Protein AF-A0A444YA81-F1 (afdb_monomer)

Organism: Arachis hypogaea (NCBI:txid3818)

Nearest PDB structures (foldseek):
  1p6v-assembly2_C  TM=4.117E-01  e=4.181E+00  Aquifex aeolicus

Secondary structure (DSSP, 8-state):
----PEEE------------------TT--HHHHHH---SSHHHHHHHHHHHHHHTT-EEEEEEEEE-TTS-EEEEEEEEE-

Mean predicted aligned error: 10.9 Å

Solvent-accessible surface area (backbone atoms only — not comparable to full-atom values): 5485 Å² total; per-residue (Å²): 134,87,81,73,62,48,81,45,86,72,90,77,81,77,80,79,82,74,82,77,78,74,82,74,88,60,100,75,76,50,73,67,56,67,73,66,64,83,65,96,45,74,64,59,47,49,53,51,55,46,52,51,30,53,77,72,73,40,45,67,38,85,71,42,41,30,22,38,91,87,69,48,78,76,45,77,40,72,42,84,40,131

Foldseek 3Di:
DDFDWDWDFDPDDDPPPPPPPDPPPDPDQDPVNLVPDDDPDPVVNVVVVQNVQVVVPWGKDWGIWIGTPVRHTPDTDIDTDD

Radius of gyration: 14.45 Å; Cα contacts (8 Å, |Δi|>4): 77; chains: 1; bounding box: 33×29×34 Å

pLDDT: mean 74.51, std 18.69, range [33.09, 93.5]

Structure (mmCIF, N/CA/C/O backbone):
data_AF-A0A444YA81-F1
#
_entry.id   AF-A0A444YA81-F1
#
loop_
_atom_site.group_PDB
_atom_site.id
_atom_site.type_symbol
_atom_site.label_atom_id
_atom_site.label_alt_id
_atom_site.label_comp_id
_atom_site.label_asym_id
_atom_site.label_entity_id
_atom_site.label_seq_id
_atom_site.pdbx_PDB_ins_code
_atom_site.Cartn_x
_atom_site.Cartn_y
_atom_site.Cartn_z
_atom_site.occupancy
_atom_site.B_iso_or_equiv
_atom_site.auth_seq_id
_atom_site.auth_comp_id
_atom_site.auth_asym_id
_atom_site.auth_atom_id
_atom_site.pdbx_PDB_model_num
ATOM 1 N N . MET A 1 1 ? -14.465 -17.762 16.034 1.00 33.09 1 MET A N 1
ATOM 2 C CA . MET A 1 1 ? -14.882 -16.345 16.116 1.00 33.09 1 MET A CA 1
ATOM 3 C C . MET A 1 1 ? -14.719 -15.747 14.726 1.00 33.09 1 MET A C 1
ATOM 5 O O . MET A 1 1 ? -13.602 -15.750 14.225 1.00 33.09 1 MET A O 1
ATOM 9 N N . ARG A 1 2 ? -15.811 -15.375 14.048 1.00 37.69 2 ARG A N 1
ATOM 10 C CA . ARG A 1 2 ? -15.746 -14.662 12.761 1.00 37.69 2 ARG A CA 1
ATOM 11 C C . ARG A 1 2 ? -15.529 -13.189 13.089 1.00 37.69 2 ARG A C 1
ATOM 13 O O . ARG A 1 2 ? -16.335 -12.615 13.807 1.00 37.69 2 ARG A O 1
ATOM 20 N N . ILE A 1 3 ? -14.401 -12.636 12.664 1.00 46.12 3 ILE A N 1
ATOM 21 C CA . ILE A 1 3 ? -14.060 -11.233 12.893 1.00 46.12 3 ILE A CA 1
ATOM 22 C C . ILE A 1 3 ? -14.739 -10.463 11.762 1.00 46.12 3 ILE A C 1
ATOM 24 O O . ILE A 1 3 ? -14.313 -10.567 10.612 1.00 46.12 3 ILE A O 1
ATOM 28 N N . GLU A 1 4 ? -15.844 -9.785 12.060 1.00 48.09 4 GLU A N 1
ATOM 29 C CA . GLU A 1 4 ? -16.508 -8.912 11.094 1.00 48.09 4 GLU A CA 1
ATOM 30 C C . GLU A 1 4 ? -15.670 -7.640 10.977 1.00 48.09 4 GLU A C 1
ATOM 32 O O . GLU A 1 4 ? -15.450 -6.923 11.951 1.00 48.09 4 GLU A O 1
ATOM 37 N N . ALA A 1 5 ? -15.079 -7.443 9.804 1.00 49.69 5 ALA A N 1
ATOM 38 C CA . ALA A 1 5 ? -14.277 -6.273 9.513 1.00 49.69 5 ALA A CA 1
ATOM 39 C C . ALA A 1 5 ? -15.207 -5.179 8.974 1.00 49.69 5 ALA A C 1
ATOM 41 O O . ALA A 1 5 ? -15.979 -5.422 8.046 1.00 49.69 5 ALA A O 1
ATOM 42 N N . GLU A 1 6 ? -15.157 -3.996 9.571 1.00 57.97 6 GLU A N 1
ATOM 43 C CA . GLU A 1 6 ? -16.009 -2.862 9.227 1.00 57.97 6 GLU A CA 1
ATOM 44 C C . GLU A 1 6 ? -15.416 -2.141 8.001 1.00 57.97 6 GLU A C 1
ATOM 46 O O . GLU A 1 6 ? -14.212 -1.858 7.934 1.00 57.97 6 GLU A O 1
ATOM 51 N N . GLU A 1 7 ? -16.244 -1.884 6.981 1.00 48.16 7 GLU A N 1
ATOM 52 C CA . GLU A 1 7 ? -15.823 -1.158 5.777 1.00 48.16 7 GLU A CA 1
ATOM 53 C C . GLU A 1 7 ? -15.894 0.358 6.024 1.00 48.16 7 GLU A C 1
ATOM 55 O O . GLU A 1 7 ? -16.973 0.906 6.245 1.00 48.16 7 GLU A O 1
ATOM 60 N N . TYR A 1 8 ? -14.751 1.051 5.946 1.00 55.16 8 TYR A N 1
ATOM 61 C CA . TYR A 1 8 ? -14.677 2.512 6.045 1.00 55.16 8 TYR A CA 1
ATOM 62 C C . TYR A 1 8 ? -14.255 3.120 4.700 1.00 55.16 8 TYR A C 1
ATOM 64 O O . TYR A 1 8 ? -13.149 2.891 4.199 1.00 55.16 8 TYR A O 1
ATOM 72 N N . PHE A 1 9 ? -15.135 3.929 4.110 1.00 49.62 9 PHE A N 1
ATOM 73 C CA . PHE A 1 9 ? -14.889 4.651 2.860 1.00 49.62 9 PHE A CA 1
ATOM 74 C C . PHE A 1 9 ? -14.303 6.035 3.163 1.00 49.62 9 PHE A C 1
ATOM 76 O O . PHE A 1 9 ? -14.996 7.040 3.072 1.00 49.62 9 PHE A O 1
ATOM 83 N N . GLY A 1 10 ? -13.035 6.082 3.573 1.00 48.47 10 GLY A N 1
ATOM 84 C CA . GLY A 1 10 ? -12.300 7.339 3.735 1.00 48.47 10 GLY A CA 1
ATOM 85 C C . GLY A 1 10 ? -11.537 7.723 2.468 1.00 48.47 10 GLY A C 1
ATOM 86 O O . GLY A 1 10 ? -10.803 6.901 1.914 1.00 48.47 10 GLY A O 1
ATOM 87 N N . ASP A 1 11 ? -11.664 8.973 2.045 1.00 41.59 11 ASP A N 1
ATOM 88 C CA . ASP A 1 11 ? -10.835 9.653 1.053 1.00 41.59 11 ASP A CA 1
ATOM 89 C C . ASP A 1 11 ? -9.489 10.054 1.677 1.00 41.59 11 ASP A C 1
ATOM 91 O O . ASP A 1 11 ? -9.241 11.192 2.055 1.00 41.59 11 ASP A O 1
ATOM 95 N N . TYR A 1 12 ? -8.592 9.077 1.835 1.00 51.97 12 TYR A N 1
ATOM 96 C CA . TYR A 1 12 ? -7.229 9.365 2.279 1.00 51.97 12 TYR A CA 1
ATOM 97 C C . TYR A 1 12 ? -6.374 9.829 1.096 1.00 51.97 12 TYR A C 1
ATOM 99 O O . TYR A 1 12 ? -5.943 9.019 0.268 1.00 51.97 12 TYR A O 1
ATOM 107 N N . GLU A 1 13 ? -6.123 11.132 1.036 1.00 49.19 13 GLU A N 1
ATOM 108 C CA . GLU A 1 13 ? -5.180 11.751 0.112 1.00 49.19 13 GLU A CA 1
ATOM 109 C C . GLU A 1 13 ? -3.747 11.498 0.613 1.00 49.19 13 GLU A C 1
ATOM 111 O O . GLU A 1 13 ? -3.256 12.137 1.544 1.00 49.19 13 GLU A O 1
ATOM 116 N N . SER A 1 14 ? -3.080 10.494 0.039 1.00 53.75 14 SER A N 1
ATOM 117 C CA . SER A 1 14 ? -1.661 10.251 0.305 1.00 53.75 14 SER A CA 1
ATOM 118 C C . SER A 1 14 ? -0.839 11.388 -0.298 1.00 53.75 14 SER A C 1
ATOM 120 O O . SER A 1 14 ? -0.799 11.539 -1.517 1.00 53.75 14 SER A O 1
ATOM 122 N N . LYS A 1 15 ? -0.160 12.157 0.554 1.00 47.38 15 LYS A N 1
ATOM 123 C CA . LYS A 1 15 ? 0.929 13.039 0.133 1.00 47.38 15 LYS A CA 1
ATOM 124 C C . LYS A 1 15 ? 2.113 12.146 -0.227 1.00 47.38 15 LYS A C 1
ATOM 126 O O . LYS A 1 15 ? 2.781 11.650 0.664 1.00 47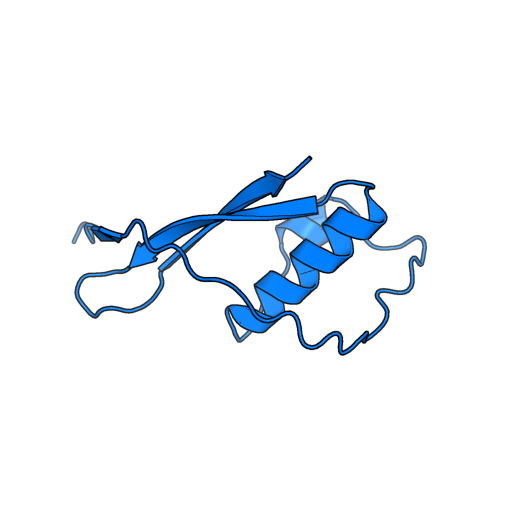.38 15 LYS A O 1
ATOM 131 N N . ASP A 1 16 ? 2.280 11.872 -1.516 1.00 52.97 16 ASP A N 1
ATOM 132 C CA . ASP A 1 16 ? 3.442 11.168 -2.066 1.00 52.97 16 ASP A CA 1
ATOM 133 C C . ASP A 1 16 ? 4.627 12.145 -2.009 1.00 52.97 16 ASP A C 1
ATOM 135 O O . ASP A 1 16 ? 4.767 13.023 -2.856 1.00 52.97 16 ASP A O 1
ATOM 139 N N . ASP A 1 17 ? 5.444 12.054 -0.965 1.00 50.88 17 ASP A N 1
ATOM 140 C CA . ASP A 1 17 ? 6.626 12.891 -0.719 1.00 50.88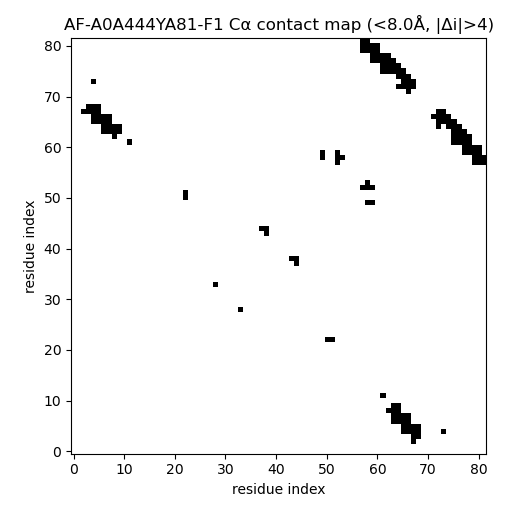 17 ASP A CA 1
ATOM 141 C C . ASP A 1 17 ? 7.847 12.491 -1.569 1.00 50.88 17 ASP A C 1
ATOM 143 O O . ASP A 1 17 ? 8.947 13.013 -1.395 1.00 50.88 17 ASP A O 1
ATOM 147 N N . GLY A 1 18 ? 7.639 11.641 -2.579 1.00 50.56 18 GLY A N 1
ATOM 148 C CA . GLY A 1 18 ? 8.550 11.502 -3.712 1.00 50.56 18 GLY A CA 1
ATOM 149 C C . GLY A 1 18 ? 9.936 10.954 -3.374 1.00 50.56 18 GLY A C 1
ATOM 150 O O . GLY A 1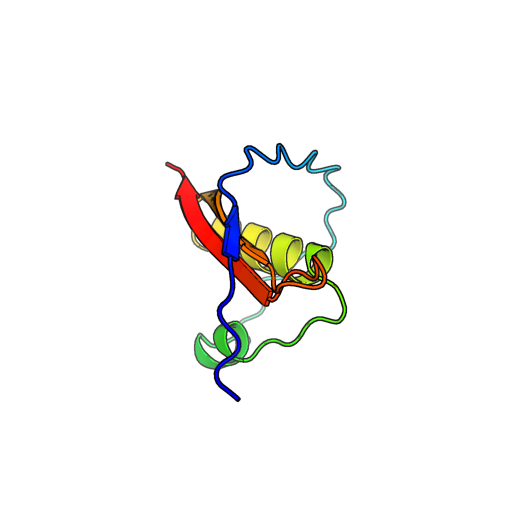 18 ? 10.849 11.127 -4.183 1.00 50.56 18 GLY A O 1
ATOM 151 N N . HIS A 1 19 ? 10.126 10.293 -2.225 1.00 47.28 19 HIS A N 1
ATOM 152 C CA . HIS A 1 19 ? 11.395 9.631 -1.943 1.00 47.28 19 HIS A CA 1
ATOM 153 C C . HIS A 1 19 ? 11.528 8.380 -2.822 1.00 47.28 19 HIS A C 1
ATOM 155 O O . HIS A 1 19 ? 10.884 7.353 -2.610 1.00 47.28 19 HIS A O 1
ATOM 161 N N . ASN A 1 20 ? 12.302 8.534 -3.894 1.00 52.03 20 ASN A N 1
ATOM 162 C CA . ASN A 1 20 ? 12.531 7.532 -4.920 1.00 52.03 20 ASN A CA 1
ATOM 163 C C . ASN A 1 20 ? 13.669 6.612 -4.474 1.00 52.03 20 ASN A C 1
ATOM 165 O O . ASN A 1 20 ? 14.837 6.874 -4.749 1.00 52.03 20 ASN A O 1
ATOM 169 N N . GLU A 1 21 ? 13.319 5.539 -3.777 1.00 52.00 21 GLU A N 1
ATOM 170 C CA . GLU A 1 21 ? 14.217 4.399 -3.619 1.00 52.00 21 GLU A CA 1
ATOM 171 C C . GLU A 1 21 ? 13.928 3.488 -4.807 1.00 52.00 21 GLU A C 1
ATOM 173 O O . GLU A 1 21 ? 12.919 2.780 -4.850 1.00 52.00 21 GLU A O 1
ATOM 178 N N . GLY A 1 22 ? 14.733 3.687 -5.853 1.00 44.62 22 GLY A N 1
ATOM 179 C CA . GLY A 1 22 ? 14.532 3.133 -7.180 1.00 44.62 22 GLY A CA 1
ATOM 180 C C . GLY A 1 22 ? 14.263 1.637 -7.129 1.00 44.62 22 GLY A C 1
ATOM 181 O O . GLY A 1 22 ? 15.100 0.850 -6.697 1.00 44.62 22 GLY A O 1
ATOM 182 N N . PHE A 1 23 ? 13.091 1.239 -7.615 1.00 51.91 23 PHE A N 1
ATOM 183 C CA . PHE A 1 23 ? 12.873 -0.136 -8.023 1.00 51.91 23 PHE A CA 1
ATOM 184 C C . PHE A 1 23 ? 13.631 -0.309 -9.339 1.00 51.91 23 PHE A C 1
ATOM 186 O O . PHE A 1 23 ? 13.092 -0.038 -10.415 1.00 51.91 23 PHE A O 1
ATOM 193 N N . GLU A 1 24 ? 14.920 -0.635 -9.238 1.00 54.03 24 GLU A N 1
ATOM 194 C CA . GLU A 1 24 ? 15.728 -0.998 -10.393 1.00 54.03 24 GLU A CA 1
ATOM 195 C C . GLU A 1 24 ? 15.040 -2.183 -11.066 1.00 54.03 24 GLU A C 1
ATOM 197 O O . GLU A 1 24 ? 14.839 -3.248 -10.481 1.00 54.03 24 GLU A O 1
ATOM 202 N N . SER A 1 25 ? 14.580 -1.945 -12.290 1.00 55.47 25 SER A N 1
ATOM 203 C CA . SER A 1 25 ? 14.031 -2.958 -13.171 1.00 55.47 25 SER A CA 1
ATOM 204 C C . SER A 1 25 ? 15.169 -3.867 -13.619 1.00 55.47 25 SER A C 1
ATOM 206 O O . SER A 1 25 ? 15.666 -3.730 -14.734 1.00 55.47 25 SER A O 1
ATOM 208 N N . ASP A 1 26 ? 15.602 -4.744 -12.723 1.00 48.59 26 ASP A N 1
ATOM 209 C CA . ASP A 1 26 ? 16.424 -5.888 -13.069 1.00 48.59 26 ASP A CA 1
ATOM 210 C C . ASP A 1 26 ? 15.494 -7.049 -13.439 1.00 48.59 26 ASP A C 1
ATOM 212 O O . ASP A 1 26 ? 14.405 -7.214 -12.873 1.00 48.59 26 ASP A O 1
ATOM 216 N N . GLU A 1 27 ? 15.884 -7.818 -14.447 1.00 57.62 27 GLU A N 1
ATOM 217 C CA . GLU A 1 27 ? 15.191 -9.016 -14.919 1.00 57.62 27 GLU A CA 1
ATOM 218 C C . GLU A 1 27 ? 15.136 -10.081 -13.802 1.00 57.62 27 GLU A C 1
ATOM 220 O O . GLU A 1 27 ? 15.903 -11.036 -13.809 1.00 57.62 27 GLU A O 1
ATOM 225 N N . GLY A 1 28 ? 14.259 -9.932 -12.802 1.00 56.28 28 GLY A N 1
ATOM 226 C CA . GLY A 1 28 ? 14.315 -10.826 -11.638 1.00 56.28 28 GLY A CA 1
ATOM 227 C C . GLY A 1 28 ? 13.075 -10.938 -10.760 1.00 56.28 28 GLY A C 1
ATOM 228 O O . GLY A 1 28 ? 12.989 -11.893 -9.998 1.00 56.28 28 GLY A O 1
ATOM 229 N N . VAL A 1 29 ? 12.099 -10.028 -10.856 1.00 65.38 29 VAL A N 1
ATOM 230 C CA . VAL A 1 29 ? 10.889 -10.101 -10.016 1.00 65.38 29 VAL A CA 1
ATOM 231 C C . VAL A 1 29 ? 9.720 -10.630 -10.842 1.00 65.38 29 VAL A C 1
ATOM 233 O O . VAL A 1 29 ? 9.096 -9.904 -11.623 1.00 65.38 29 VAL A O 1
ATOM 236 N N . GLY A 1 30 ? 9.443 -11.924 -10.685 1.00 74.75 30 GLY A N 1
ATOM 237 C CA . GLY A 1 30 ? 8.305 -12.585 -11.302 1.00 74.75 30 GLY A CA 1
ATOM 238 C C . GLY A 1 30 ? 6.972 -12.118 -10.701 1.00 74.75 30 GLY A C 1
ATOM 239 O O . GLY A 1 30 ? 6.930 -11.531 -9.618 1.00 74.75 30 GLY A O 1
ATOM 240 N N . PRO A 1 31 ? 5.840 -12.373 -11.378 1.00 76.88 31 PRO A N 1
ATOM 241 C CA . PRO A 1 31 ? 4.519 -12.032 -10.851 1.00 76.88 31 PRO A CA 1
ATOM 242 C C . PRO A 1 31 ? 4.233 -12.702 -9.498 1.00 76.88 31 PRO A C 1
ATOM 244 O O . PRO A 1 31 ? 3.577 -12.097 -8.653 1.00 76.88 31 PRO A O 1
ATOM 247 N N . ASP A 1 32 ? 4.753 -13.908 -9.266 1.00 83.88 32 ASP A N 1
ATOM 248 C CA . ASP A 1 32 ? 4.615 -14.609 -7.988 1.00 83.88 32 ASP A CA 1
ATOM 249 C C . ASP A 1 32 ? 5.368 -13.906 -6.848 1.00 83.88 32 ASP A C 1
ATOM 251 O O . ASP A 1 32 ? 4.825 -13.778 -5.749 1.00 83.88 32 ASP A O 1
ATOM 255 N N . ASP A 1 33 ? 6.559 -13.365 -7.120 1.00 84.06 33 ASP A N 1
ATOM 256 C CA . ASP A 1 33 ? 7.353 -12.620 -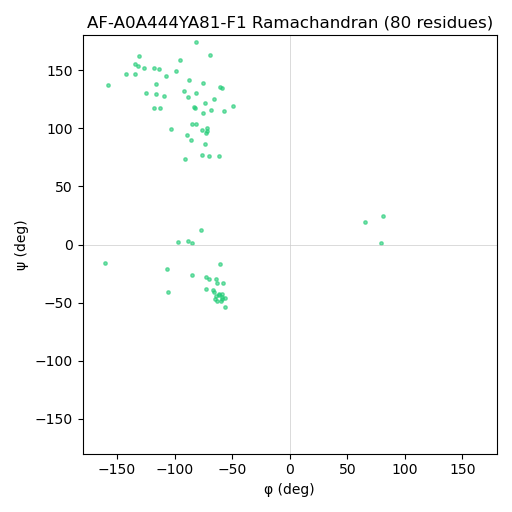6.136 1.00 84.06 33 ASP A CA 1
ATOM 257 C C . ASP A 1 33 ? 6.642 -11.325 -5.722 1.00 84.06 33 ASP A C 1
ATOM 259 O O . ASP A 1 33 ? 6.563 -10.991 -4.538 1.00 84.06 33 ASP A O 1
ATOM 263 N N . VAL A 1 34 ? 6.037 -10.629 -6.693 1.00 85.62 34 VAL A N 1
ATOM 264 C CA . VAL A 1 34 ? 5.216 -9.433 -6.441 1.00 85.62 34 VAL A CA 1
ATOM 265 C C . VAL A 1 34 ? 4.012 -9.770 -5.558 1.00 85.62 34 VAL A C 1
ATOM 267 O O . VAL A 1 34 ? 3.698 -9.013 -4.642 1.00 85.62 34 VAL A O 1
ATOM 270 N N . LEU A 1 35 ? 3.336 -10.896 -5.810 1.00 85.06 35 LEU A N 1
ATOM 271 C CA . LEU A 1 35 ? 2.128 -11.295 -5.078 1.00 85.06 35 LEU A CA 1
ATOM 272 C C . LEU A 1 35 ? 2.409 -11.781 -3.649 1.00 85.06 35 LEU A C 1
ATOM 274 O O . LEU A 1 35 ? 1.531 -11.669 -2.791 1.00 85.06 35 LEU A O 1
ATOM 278 N N . GLN A 1 36 ? 3.595 -12.335 -3.389 1.00 87.81 36 GLN A N 1
ATOM 279 C CA . GLN A 1 36 ? 3.965 -12.892 -2.083 1.00 87.81 36 GLN A CA 1
ATOM 280 C C . GLN A 1 36 ? 4.780 -11.934 -1.204 1.00 87.81 36 GLN A C 1
ATOM 282 O O . GLN A 1 36 ? 5.156 -12.305 -0.087 1.00 87.81 36 GLN A O 1
ATOM 287 N N . MET A 1 37 ? 5.024 -10.706 -1.670 1.00 89.38 37 MET A N 1
ATOM 288 C CA . MET A 1 37 ? 5.795 -9.708 -0.936 1.00 89.38 37 MET A CA 1
ATOM 289 C C . MET A 1 37 ? 5.158 -9.392 0.427 1.00 89.38 37 MET A C 1
ATOM 291 O O . MET A 1 37 ? 3.944 -9.197 0.548 1.00 89.38 37 MET A O 1
ATOM 295 N N . LYS A 1 38 ? 5.991 -9.340 1.470 1.00 92.19 38 LYS A N 1
ATOM 296 C CA . LYS A 1 38 ? 5.588 -9.027 2.847 1.00 92.19 38 LYS A CA 1
ATOM 297 C C . LYS A 1 38 ? 6.249 -7.730 3.282 1.00 92.19 38 LYS A C 1
ATOM 299 O O . LYS A 1 38 ? 7.433 -7.538 3.043 1.00 92.19 38 LYS A O 1
ATOM 304 N N . PHE A 1 39 ? 5.483 -6.892 3.966 1.00 90.38 39 PHE A N 1
ATOM 305 C CA . PHE A 1 39 ? 5.911 -5.573 4.420 1.00 90.38 39 PHE A CA 1
ATOM 306 C C . PHE A 1 39 ? 5.664 -5.439 5.914 1.00 90.38 39 PHE A C 1
ATOM 308 O O . PHE A 1 39 ? 4.740 -6.055 6.455 1.00 90.38 39 PHE A O 1
ATOM 315 N N . ASN A 1 40 ? 6.465 -4.610 6.573 1.00 90.00 40 ASN A N 1
ATOM 316 C CA . ASN A 1 40 ? 6.312 -4.354 8.002 1.00 90.00 40 ASN A CA 1
ATOM 317 C C . ASN A 1 40 ? 5.279 -3.258 8.267 1.00 90.00 40 ASN A C 1
ATOM 319 O O . ASN A 1 40 ? 4.662 -3.235 9.333 1.00 90.00 40 ASN A O 1
ATOM 323 N N . THR A 1 41 ? 5.071 -2.359 7.299 1.00 89.06 41 THR A N 1
ATOM 324 C CA . THR A 1 41 ? 4.124 -1.247 7.422 1.00 89.06 41 THR A CA 1
ATOM 325 C C . THR A 1 41 ? 3.201 -1.129 6.203 1.00 89.06 41 THR A C 1
ATOM 327 O O . THR A 1 41 ? 3.568 -1.525 5.094 1.00 89.06 41 THR A O 1
ATOM 330 N N . PRO A 1 42 ? 1.989 -0.564 6.367 1.00 86.44 42 PRO A N 1
ATOM 331 C CA . PRO A 1 42 ? 1.099 -0.316 5.235 1.00 86.44 42 PRO A CA 1
ATOM 332 C C . PRO A 1 42 ? 1.649 0.696 4.219 1.00 86.44 42 PRO A C 1
AT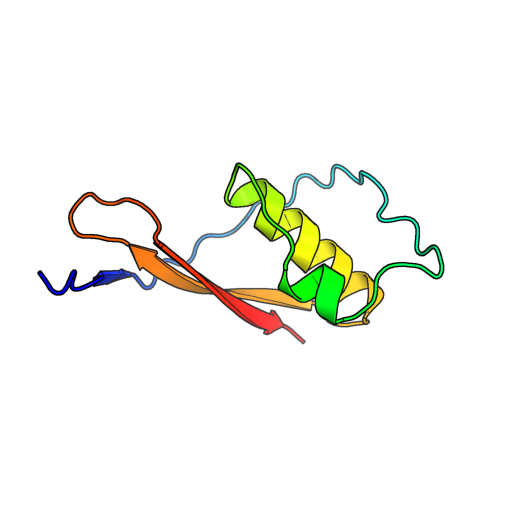OM 334 O O . PRO A 1 42 ? 1.309 0.604 3.039 1.00 86.44 42 PRO A O 1
ATOM 337 N N . ASP A 1 43 ? 2.468 1.652 4.662 1.00 88.75 43 ASP A N 1
ATOM 338 C CA . ASP A 1 43 ? 3.053 2.683 3.798 1.00 88.75 43 ASP A CA 1
ATOM 339 C C . ASP A 1 43 ? 4.147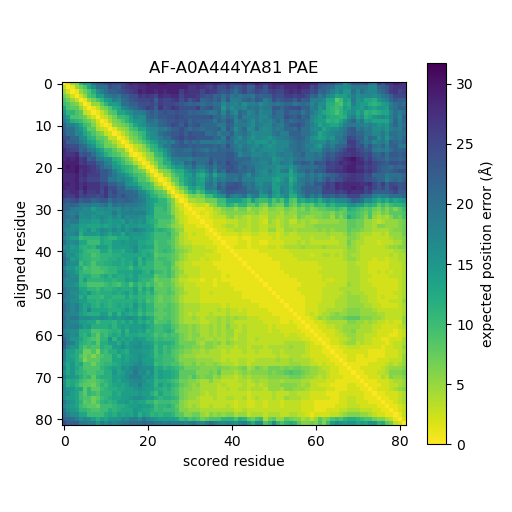 2.104 2.893 1.00 88.75 43 ASP A C 1
ATOM 341 O O . ASP A 1 43 ? 4.182 2.403 1.701 1.00 88.75 43 ASP A O 1
ATOM 345 N N . GLU A 1 44 ? 4.957 1.179 3.417 1.00 90.19 44 GLU A N 1
ATOM 346 C CA . GLU A 1 44 ? 5.937 0.408 2.641 1.00 90.19 44 GLU A CA 1
ATOM 347 C C . GLU A 1 44 ? 5.251 -0.402 1.527 1.00 90.19 44 GLU A C 1
ATOM 349 O O . GLU A 1 44 ? 5.616 -0.297 0.354 1.00 90.19 44 GLU A O 1
ATOM 354 N N . ALA A 1 45 ? 4.179 -1.128 1.873 1.00 90.06 45 ALA A N 1
ATOM 355 C CA . ALA A 1 45 ? 3.378 -1.869 0.901 1.00 90.06 45 ALA A CA 1
ATOM 356 C C . ALA A 1 45 ? 2.792 -0.946 -0.179 1.00 90.06 45 ALA A C 1
ATOM 358 O O . ALA A 1 45 ? 2.797 -1.271 -1.367 1.00 90.06 45 ALA A O 1
ATOM 359 N N . MET A 1 46 ? 2.280 0.220 0.224 1.00 88.44 46 MET A N 1
ATOM 360 C CA . MET A 1 46 ? 1.725 1.199 -0.705 1.00 88.44 46 MET A CA 1
ATOM 361 C C . MET A 1 46 ? 2.786 1.734 -1.671 1.00 88.44 46 MET A C 1
ATOM 363 O O . MET A 1 46 ? 2.530 1.773 -2.874 1.00 88.44 46 MET A O 1
ATOM 367 N N . SER A 1 47 ? 3.951 2.140 -1.163 1.00 90.50 47 SER A N 1
ATOM 368 C CA . SER A 1 47 ? 5.048 2.666 -1.979 1.00 90.50 47 SER A CA 1
ATOM 369 C C . SER A 1 47 ? 5.498 1.639 -3.021 1.00 90.50 47 SER A C 1
ATOM 371 O O . SER A 1 47 ? 5.552 1.939 -4.217 1.00 90.50 47 SER A O 1
ATOM 373 N N . PHE A 1 48 ? 5.682 0.385 -2.595 1.00 90.94 48 PHE A N 1
ATOM 374 C CA . PHE A 1 48 ? 6.048 -0.718 -3.478 1.00 90.94 48 PHE A CA 1
ATOM 375 C C . PHE A 1 48 ? 5.050 -0.904 -4.629 1.00 90.94 48 PHE A C 1
ATOM 377 O O . PHE A 1 48 ? 5.436 -0.875 -5.800 1.00 90.94 48 PHE A O 1
ATOM 384 N N . TYR A 1 49 ? 3.754 -1.050 -4.328 1.00 89.06 49 TYR A N 1
ATOM 385 C CA . TYR A 1 49 ? 2.749 -1.289 -5.370 1.00 89.06 49 TYR A CA 1
ATOM 386 C C . TYR A 1 49 ? 2.509 -0.065 -6.262 1.00 89.06 49 TYR A C 1
ATOM 388 O O . TYR A 1 49 ? 2.208 -0.227 -7.447 1.00 89.06 49 TYR A O 1
ATOM 396 N N . ASN A 1 50 ? 2.687 1.151 -5.741 1.00 88.31 50 ASN A N 1
ATOM 397 C CA . ASN A 1 50 ? 2.662 2.366 -6.551 1.00 88.31 50 ASN A CA 1
ATOM 398 C C . ASN A 1 50 ? 3.830 2.384 -7.550 1.00 88.31 50 ASN A C 1
ATOM 400 O O . ASN A 1 50 ? 3.605 2.605 -8.740 1.00 88.31 50 ASN A O 1
ATOM 404 N N . ASN A 1 51 ? 5.055 2.082 -7.113 1.00 88.81 51 ASN A N 1
ATOM 405 C CA . ASN A 1 51 ? 6.220 2.012 -7.999 1.00 88.81 51 ASN A CA 1
ATOM 406 C C . ASN A 1 51 ? 6.081 0.891 -9.034 1.00 88.81 51 ASN A C 1
ATOM 408 O O . ASN A 1 51 ? 6.280 1.130 -10.226 1.00 88.81 51 ASN A O 1
ATOM 412 N N . TYR A 1 52 ? 5.628 -0.294 -8.615 1.00 87.75 52 TYR A N 1
ATOM 413 C CA . TYR A 1 52 ? 5.320 -1.395 -9.527 1.00 87.75 52 TYR A CA 1
ATOM 414 C C . TYR A 1 52 ? 4.294 -0.985 -10.592 1.00 87.75 52 TYR A C 1
ATOM 416 O O . TYR A 1 52 ? 4.494 -1.238 -11.780 1.00 87.75 52 TYR A O 1
ATOM 424 N N . SER A 1 53 ? 3.211 -0.310 -10.195 1.00 87.06 53 SER A N 1
ATOM 425 C CA . SER A 1 53 ? 2.187 0.141 -11.142 1.00 87.06 53 SER A CA 1
ATOM 426 C C . SER A 1 53 ? 2.738 1.123 -12.176 1.00 87.06 53 SER A C 1
ATOM 428 O O . SER A 1 53 ? 2.505 0.938 -13.374 1.00 87.06 53 SER A O 1
ATOM 430 N N . ARG A 1 54 ? 3.559 2.091 -11.735 1.00 88.38 54 ARG A N 1
ATOM 431 C CA . ARG A 1 54 ? 4.248 3.052 -12.607 1.00 88.38 54 ARG A CA 1
ATOM 432 C C . ARG A 1 54 ? 5.142 2.335 -13.622 1.00 88.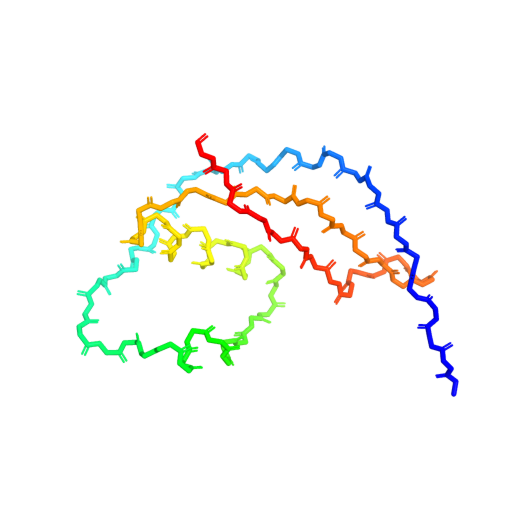38 54 ARG A C 1
ATOM 434 O O . ARG A 1 54 ? 5.052 2.638 -14.808 1.00 88.38 54 ARG A O 1
ATOM 441 N N . LEU A 1 55 ? 5.919 1.336 -13.191 1.00 87.06 55 LEU A N 1
ATOM 442 C CA . LEU A 1 55 ? 6.748 0.515 -14.089 1.00 87.06 55 LEU A CA 1
ATOM 443 C C . LEU A 1 55 ? 5.918 -0.284 -15.100 1.00 87.06 55 LEU A C 1
ATOM 445 O O . LEU A 1 55 ? 6.346 -0.494 -16.231 1.00 87.06 55 LEU A O 1
ATOM 449 N N . LYS A 1 56 ? 4.717 -0.720 -14.714 1.00 86.44 56 LYS A N 1
ATOM 450 C CA . LYS A 1 56 ? 3.774 -1.409 -15.606 1.00 86.44 56 LYS A CA 1
ATOM 451 C C . LYS A 1 56 ? 2.902 -0.460 -16.439 1.00 86.44 56 LYS A C 1
ATOM 453 O O . LYS A 1 56 ? 2.077 -0.940 -17.214 1.00 86.44 56 LYS A O 1
ATOM 458 N N . GLY A 1 57 ? 3.079 0.856 -16.319 1.00 89.00 57 GLY A N 1
ATOM 459 C CA . GLY A 1 57 ? 2.397 1.852 -17.147 1.00 89.00 57 GLY A CA 1
ATOM 460 C C . GLY A 1 57 ? 0.969 2.194 -16.712 1.00 89.00 57 GLY A C 1
ATOM 461 O O . GLY A 1 57 ? 0.172 2.626 -17.543 1.00 89.00 57 GLY A O 1
ATOM 462 N N . PHE A 1 58 ? 0.621 2.013 -15.436 1.00 87.31 58 PHE A N 1
ATOM 463 C CA . PHE A 1 58 ? -0.653 2.480 -14.879 1.00 87.31 58 PHE A CA 1
ATOM 464 C C . PHE A 1 58 ? -0.452 3.175 -13.530 1.00 87.31 58 PHE A C 1
ATOM 466 O O . PHE A 1 58 ? 0.518 2.920 -12.827 1.00 87.31 58 PHE A O 1
ATOM 473 N N . ALA A 1 59 ? -1.373 4.057 -13.146 1.00 88.75 59 ALA A N 1
ATOM 474 C CA . ALA A 1 59 ? -1.391 4.605 -11.794 1.00 88.75 59 ALA A CA 1
ATOM 475 C C . ALA A 1 59 ? -2.360 3.810 -10.912 1.00 88.75 59 ALA A C 1
ATOM 477 O O . ALA A 1 59 ? -3.285 3.152 -11.392 1.00 88.75 59 ALA A O 1
ATOM 478 N N . THR A 1 60 ? -2.175 3.886 -9.603 1.00 88.12 60 THR A N 1
ATOM 479 C CA . THR A 1 60 ? -3.042 3.276 -8.592 1.00 88.12 60 THR A CA 1
ATOM 480 C C . THR A 1 60 ? -3.742 4.356 -7.779 1.00 88.12 60 THR A C 1
ATOM 482 O O . THR A 1 60 ? -3.228 5.452 -7.570 1.00 88.12 60 THR A O 1
ATOM 485 N N . LYS A 1 61 ? -4.938 4.046 -7.281 1.00 88.62 61 LYS A N 1
ATOM 486 C CA . LYS A 1 61 ? -5.602 4.826 -6.233 1.00 88.62 61 LYS A CA 1
ATOM 487 C C . LYS A 1 61 ? -6.182 3.915 -5.170 1.00 88.62 61 LYS A C 1
ATOM 489 O O . LYS A 1 61 ? -6.665 2.821 -5.475 1.00 88.62 61 LYS A O 1
ATOM 494 N N . LYS A 1 62 ? -6.184 4.385 -3.925 1.00 88.25 62 LYS A N 1
ATOM 495 C CA . LYS A 1 62 ? -6.908 3.733 -2.830 1.00 88.25 62 LYS A CA 1
ATOM 496 C C . LYS A 1 62 ? -8.407 3.825 -3.115 1.00 88.25 62 LYS A C 1
ATOM 498 O O . LYS A 1 62 ? -8.931 4.908 -3.347 1.00 88.25 62 LYS A O 1
ATOM 503 N N . ARG A 1 63 ? -9.097 2.686 -3.119 1.00 88.56 63 ARG A N 1
ATOM 504 C CA . ARG A 1 63 ? -10.559 2.609 -3.271 1.00 88.56 63 ARG A CA 1
ATOM 505 C C . ARG A 1 63 ? -11.255 2.282 -1.961 1.00 88.56 63 ARG A C 1
ATOM 507 O O . ARG A 1 63 ? -12.340 2.794 -1.719 1.00 88.56 63 ARG A O 1
A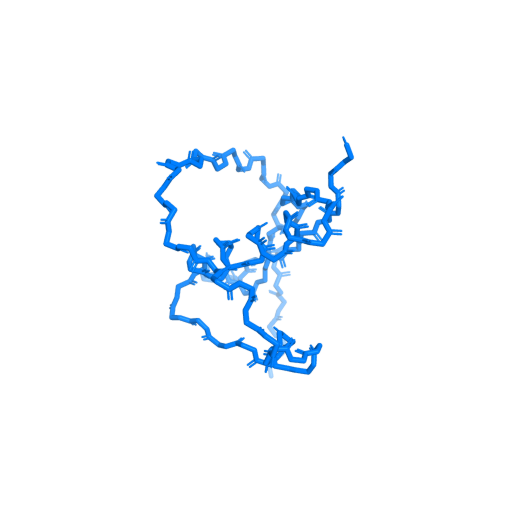TOM 514 N N . ARG A 1 64 ? -10.689 1.368 -1.169 1.00 88.88 64 ARG A N 1
ATOM 515 C CA . ARG A 1 64 ? -11.303 0.907 0.083 1.00 88.88 64 ARG A CA 1
ATOM 516 C C . ARG A 1 64 ? -10.260 0.681 1.164 1.00 88.88 64 ARG A C 1
ATOM 518 O O . ARG A 1 64 ? -9.149 0.235 0.872 1.00 88.88 64 ARG A O 1
ATOM 525 N N . LYS A 1 65 ? -10.667 0.935 2.405 1.00 91.81 65 LYS A N 1
ATOM 526 C CA . LYS A 1 65 ? -9.944 0.612 3.632 1.00 91.81 65 LYS A CA 1
ATOM 527 C C . LYS A 1 65 ? -10.876 -0.216 4.512 1.00 91.81 65 LYS A C 1
ATOM 529 O O . LYS A 1 65 ? -12.028 0.152 4.716 1.00 91.81 65 LYS A O 1
ATOM 534 N N . VAL A 1 66 ? -10.383 -1.342 5.004 1.00 91.19 66 VAL A N 1
ATOM 535 C CA . VAL A 1 66 ? -11.117 -2.211 5.924 1.00 91.19 66 VAL A CA 1
ATOM 536 C C . VAL A 1 66 ? -10.368 -2.245 7.243 1.00 91.19 66 VAL A C 1
ATOM 538 O O . VAL A 1 66 ? -9.155 -2.493 7.268 1.00 91.19 66 VAL A O 1
ATOM 541 N N . THR A 1 67 ? -11.094 -2.007 8.328 1.00 93.50 67 THR A N 1
ATOM 542 C CA . THR A 1 67 ? -10.575 -2.042 9.695 1.00 93.50 67 THR A CA 1
ATOM 543 C C . THR A 1 67 ? -11.284 -3.119 10.503 1.00 93.50 67 THR A C 1
ATOM 545 O O . THR A 1 67 ? -12.421 -3.480 10.214 1.00 93.50 67 THR A O 1
ATOM 548 N N . ASN A 1 68 ? -10.612 -3.677 11.504 1.00 91.19 68 ASN A N 1
ATOM 549 C CA . ASN A 1 68 ? -11.293 -4.493 12.506 1.00 91.19 68 ASN A CA 1
ATOM 550 C C . ASN A 1 68 ? -11.952 -3.606 13.573 1.00 91.19 68 ASN A C 1
ATOM 552 O O . ASN A 1 68 ? -11.722 -2.399 13.612 1.00 91.19 68 ASN A O 1
ATOM 556 N N . SER A 1 69 ? -12.706 -4.226 14.481 1.00 92.62 69 SER A N 1
ATOM 557 C CA . SER A 1 69 ? -13.384 -3.544 15.592 1.00 92.62 69 SER A CA 1
ATOM 558 C C . SER A 1 69 ? -12.442 -2.810 16.559 1.00 92.62 69 SER A C 1
ATOM 560 O O . SER A 1 69 ? -12.883 -1.971 17.336 1.00 92.62 69 SER A O 1
ATOM 562 N N . ALA A 1 70 ? -11.141 -3.119 16.535 1.00 92.25 70 ALA A N 1
ATOM 563 C CA . ALA A 1 70 ? -10.117 -2.412 17.302 1.00 92.25 70 ALA A CA 1
ATOM 564 C C . ALA A 1 70 ? -9.533 -1.201 16.544 1.00 92.25 70 ALA A C 1
ATOM 566 O O . ALA A 1 70 ? -8.595 -0.573 17.026 1.00 92.25 70 ALA A O 1
ATOM 567 N N . GLY A 1 71 ? -10.038 -0.892 15.345 1.00 88.19 71 GLY A N 1
ATOM 568 C CA . GLY A 1 71 ? -9.557 0.195 14.489 1.00 88.19 71 GLY A CA 1
ATOM 569 C C . GLY A 1 71 ? -8.288 -0.132 13.694 1.00 88.19 71 GLY A C 1
ATOM 570 O O . GLY A 1 71 ? -7.804 0.709 12.935 1.00 88.19 71 GLY A O 1
ATOM 571 N N . ASN A 1 72 ? -7.749 -1.350 13.814 1.00 88.31 72 ASN A N 1
ATOM 572 C CA . ASN A 1 72 ? -6.554 -1.756 13.080 1.00 88.31 72 ASN A CA 1
ATOM 573 C C . ASN A 1 72 ? -6.891 -2.040 11.620 1.00 88.31 72 ASN A C 1
ATOM 575 O O . ASN A 1 72 ? -7.898 -2.679 11.306 1.00 88.31 72 ASN A O 1
ATOM 579 N N . ILE A 1 73 ? -6.013 -1.604 10.723 1.00 88.12 73 ILE A N 1
ATOM 580 C CA . ILE A 1 73 ? -6.173 -1.812 9.287 1.00 88.12 73 ILE A CA 1
ATOM 581 C C . ILE A 1 73 ? -5.893 -3.273 8.968 1.00 88.12 73 ILE A C 1
ATOM 583 O O . ILE A 1 73 ? -4.793 -3.760 9.206 1.00 88.12 73 ILE A O 1
ATOM 587 N N . VAL A 1 74 ? -6.876 -3.953 8.385 1.00 91.44 74 VAL A N 1
ATOM 588 C CA . VAL A 1 74 ? -6.737 -5.353 7.959 1.00 91.44 74 VAL A CA 1
ATOM 589 C C . VAL A 1 74 ? -6.638 -5.496 6.445 1.00 91.44 74 VAL A C 1
ATOM 591 O O . VAL A 1 74 ? -6.144 -6.511 5.961 1.00 91.44 74 VAL A O 1
ATOM 594 N N . ARG A 1 75 ? -7.101 -4.498 5.675 1.00 90.75 75 ARG A N 1
ATOM 595 C CA . ARG A 1 75 ? -7.010 -4.521 4.209 1.00 90.75 75 ARG A CA 1
ATOM 596 C C . ARG A 1 75 ? -7.093 -3.127 3.595 1.00 90.75 75 ARG A C 1
ATOM 598 O O . ARG A 1 75 ? -7.984 -2.349 3.930 1.00 90.75 75 ARG A O 1
ATOM 605 N N . TYR A 1 76 ? -6.245 -2.874 2.604 1.00 90.31 76 TYR A N 1
ATOM 606 C CA . TYR A 1 76 ? -6.454 -1.827 1.607 1.00 90.31 76 TYR A CA 1
AT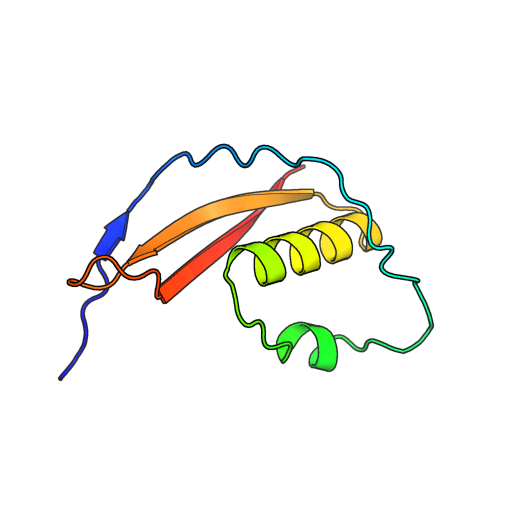OM 607 C C . TYR A 1 76 ? -6.818 -2.455 0.264 1.00 90.31 76 TYR A C 1
ATOM 609 O O . TYR A 1 76 ? -6.322 -3.519 -0.097 1.00 90.31 76 TYR A O 1
ATOM 617 N N . THR A 1 77 ? -7.684 -1.790 -0.492 1.00 90.69 77 THR A N 1
ATOM 618 C CA . THR A 1 77 ? -7.964 -2.139 -1.885 1.00 90.69 77 THR A CA 1
ATOM 619 C C . THR A 1 77 ? -7.566 -0.972 -2.760 1.00 90.69 77 THR A C 1
ATOM 621 O O . THR A 1 77 ? -8.151 0.109 -2.654 1.00 90.69 77 THR A O 1
ATOM 624 N N . PHE A 1 78 ? -6.601 -1.212 -3.639 1.00 87.94 78 PHE A N 1
ATOM 625 C CA . PHE A 1 78 ? -6.201 -0.283 -4.683 1.00 87.94 78 PHE A CA 1
ATOM 626 C C . PHE A 1 78 ? -6.866 -0.678 -6.002 1.00 87.94 78 PHE A C 1
ATOM 628 O O . PHE A 1 78 ? -7.154 -1.850 -6.242 1.00 87.94 78 PHE A O 1
ATOM 635 N N . VAL A 1 79 ? -7.138 0.306 -6.848 1.00 87.56 79 VAL A N 1
ATOM 636 C CA . VAL A 1 79 ? -7.601 0.100 -8.225 1.00 87.56 79 VAL A CA 1
ATOM 637 C C . VAL A 1 79 ? -6.774 0.951 -9.169 1.00 87.56 79 VAL A C 1
ATOM 639 O O . VAL A 1 79 ? -6.157 1.925 -8.735 1.00 87.56 79 VAL A O 1
ATOM 642 N N . CYS A 1 80 ? -6.798 0.622 -10.458 1.00 88.12 80 CYS A N 1
ATOM 643 C CA . CYS A 1 80 ? -6.166 1.464 -11.459 1.00 88.12 80 CYS A CA 1
ATOM 644 C C . CYS A 1 80 ? -6.805 2.860 -11.466 1.00 88.12 80 CYS A C 1
ATOM 646 O O . CYS A 1 80 ? -8.030 3.019 -11.415 1.00 88.12 80 CYS A O 1
ATOM 648 N N . ASN A 1 81 ? -5.949 3.867 -11.532 1.00 79.06 81 ASN A N 1
ATOM 649 C CA . ASN A 1 81 ? -6.281 5.237 -11.851 1.00 79.06 81 ASN A CA 1
ATOM 650 C C . ASN A 1 81 ? -5.704 5.510 -13.242 1.00 79.06 81 ASN A C 1
ATOM 652 O O . ASN A 1 81 ? -4.548 5.175 -13.498 1.00 79.06 81 ASN A O 1
ATOM 656 N N . ARG A 1 82 ? -6.539 6.007 -14.150 1.00 64.19 82 ARG A N 1
ATOM 657 C CA . ARG A 1 82 ? -6.172 6.240 -15.547 1.00 64.19 82 ARG A CA 1
ATOM 658 C C . ARG A 1 82 ? -5.871 7.711 -15.762 1.00 64.19 82 ARG A C 1
ATOM 660 O O . ARG A 1 82 ? -6.578 8.520 -15.121 1.00 64.19 82 ARG A O 1
#

Sequence (82 aa):
MRIEAEEYFGDYESKDDGHNEGFESDEGVGPDDVLQMKFNTPDEAMSFYNNYSRLKGFATKKRRKVTNSAGNIVRYTFVCNR